Protein AF-A0A968P577-F1 (afdb_monomer_lite)

Secondary structure (DSSP, 8-state):
-PPPB-TT-B-TT-B-TT-B-TT-B-TT-B-TT-B-TT-B-TT-BS--HHHHHTSB--TT-BPPTTPPPPTT--

Radius of gyration: 10.69 Å; chains: 1; bounding box: 33×24×24 Å

pLDDT: mean 96.72, std 6.58, range [52.59, 98.81]

Foldseek 3Di:
DDQAECALPACACNECALPENANYECHNYQQQAYEQELYEPQRYPNDDQVNQQRYEYEPNRHHHPPHDHHPPHD

Sequence (74 aa):
MVRPNLSNANLSNANLSNANLSKANLIEANLLDARLSGTDLSEAINLTQSQVEVAHGDVATRLPQGLTRPAHWE

Structure (mmCIF, N/CA/C/O backbone):
data_AF-A0A968P577-F1
#
_entry.id   AF-A0A968P577-F1
#
loop_
_atom_site.group_PDB
_atom_site.id
_atom_site.type_symbol
_atom_site.label_atom_id
_atom_site.label_alt_id
_atom_site.label_comp_id
_atom_site.label_asym_id
_atom_site.label_entity_id
_atom_site.label_seq_id
_atom_site.pdbx_PDB_ins_code
_atom_site.Cartn_x
_atom_site.Cartn_y
_atom_site.Cartn_z
_atom_site.occupancy
_atom_site.B_iso_or_equiv
_atom_site.auth_seq_id
_atom_site.auth_comp_id
_atom_site.auth_asym_id
_atom_site.auth_atom_id
_atom_site.pdbx_PDB_model_num
ATOM 1 N N . MET A 1 1 ? -22.629 -0.270 -1.256 1.00 52.59 1 MET A N 1
ATOM 2 C CA . MET A 1 1 ? -21.178 -0.389 -1.525 1.00 52.59 1 MET A CA 1
ATOM 3 C C . MET A 1 1 ? -20.475 -0.624 -0.199 1.00 52.59 1 MET A C 1
ATOM 5 O O . MET A 1 1 ? -20.726 0.133 0.729 1.00 52.59 1 MET A O 1
ATOM 9 N N . VAL A 1 2 ? -19.682 -1.689 -0.087 1.00 71.94 2 VAL A N 1
ATOM 10 C CA . VAL A 1 2 ? -18.968 -2.066 1.146 1.00 71.94 2 VAL A CA 1
ATOM 11 C C . VAL A 1 2 ? -17.579 -1.428 1.121 1.00 71.94 2 VAL A C 1
ATOM 13 O O . VAL A 1 2 ? -16.936 -1.432 0.075 1.00 71.94 2 VAL A O 1
ATOM 16 N N . ARG A 1 3 ? -17.128 -0.866 2.246 1.00 79.56 3 ARG A N 1
ATOM 17 C CA . ARG A 1 3 ? -15.734 -0.439 2.428 1.00 79.56 3 ARG A CA 1
ATOM 18 C C . ARG A 1 3 ? -14.969 -1.584 3.092 1.00 79.56 3 ARG A C 1
ATOM 20 O O . ARG A 1 3 ? -15.392 -1.992 4.176 1.00 79.56 3 ARG A O 1
ATOM 27 N N . PRO A 1 4 ? -13.891 -2.115 2.493 1.00 89.56 4 PRO A N 1
ATOM 28 C CA . PRO A 1 4 ? -13.073 -3.119 3.160 1.00 89.56 4 PRO A CA 1
ATOM 29 C C . PRO A 1 4 ? -12.471 -2.529 4.437 1.00 89.56 4 PRO A C 1
ATOM 31 O O . PRO A 1 4 ? -11.759 -1.525 4.390 1.00 89.56 4 PRO A O 1
ATOM 34 N N . ASN A 1 5 ? -12.770 -3.126 5.588 1.00 96.06 5 ASN A N 1
ATOM 35 C CA . ASN A 1 5 ? -12.077 -2.775 6.818 1.00 96.06 5 ASN A CA 1
ATOM 36 C C . ASN A 1 5 ? -10.873 -3.704 6.985 1.00 96.06 5 ASN A C 1
ATOM 38 O O . ASN A 1 5 ? -11.047 -4.878 7.302 1.00 96.06 5 ASN A O 1
ATOM 42 N N . LEU A 1 6 ? -9.675 -3.173 6.749 1.00 97.56 6 LEU A N 1
ATOM 43 C CA . LEU A 1 6 ? -8.395 -3.867 6.899 1.00 97.56 6 LEU A CA 1
ATOM 44 C C . LEU A 1 6 ? -7.585 -3.278 8.064 1.00 97.56 6 LEU A C 1
ATOM 46 O O . LEU A 1 6 ? -6.367 -3.434 8.122 1.00 97.56 6 LEU A O 1
ATOM 50 N N . SER A 1 7 ? -8.257 -2.598 8.998 1.00 97.62 7 SER A N 1
ATOM 51 C CA . SER A 1 7 ? -7.635 -2.077 10.211 1.00 97.62 7 SER A CA 1
ATOM 52 C C . SER A 1 7 ? -6.909 -3.190 10.964 1.00 97.62 7 SER A C 1
ATOM 54 O O . SER A 1 7 ? -7.530 -4.223 11.228 1.00 97.62 7 SER A O 1
ATOM 56 N N . ASN A 1 8 ? -5.648 -2.971 11.344 1.00 98.38 8 ASN A N 1
ATOM 57 C CA . ASN A 1 8 ? -4.797 -3.942 12.047 1.00 98.38 8 ASN A CA 1
ATOM 58 C C . ASN A 1 8 ? -4.539 -5.254 11.285 1.00 98.38 8 ASN A C 1
ATOM 60 O O . ASN A 1 8 ? -4.062 -6.230 11.868 1.00 98.38 8 ASN A O 1
ATOM 64 N N . ALA A 1 9 ? -4.873 -5.326 9.994 1.00 98.44 9 ALA A N 1
ATOM 65 C CA . ALA A 1 9 ? -4.644 -6.535 9.221 1.00 98.44 9 ALA A CA 1
ATOM 66 C C . ALA A 1 9 ? -3.138 -6.776 9.052 1.00 98.44 9 ALA A C 1
ATOM 68 O O . ALA A 1 9 ? -2.388 -5.880 8.659 1.00 98.44 9 ALA A O 1
ATOM 69 N N . ASN A 1 10 ? -2.700 -8.012 9.291 1.00 98.56 10 ASN A N 1
ATOM 70 C CA . ASN A 1 10 ? -1.373 -8.440 8.878 1.00 98.56 10 ASN A CA 1
ATOM 71 C C . ASN A 1 10 ? -1.415 -8.845 7.400 1.00 98.56 10 ASN A C 1
ATOM 73 O O . ASN A 1 10 ? -1.886 -9.932 7.071 1.00 98.56 10 ASN A O 1
ATOM 77 N N . LEU A 1 11 ? -0.953 -7.957 6.524 1.00 98.56 11 LEU A N 1
ATOM 78 C CA . LEU A 1 11 ? -0.880 -8.159 5.075 1.00 98.56 11 LEU A CA 1
ATOM 79 C C . LEU A 1 11 ? 0.571 -8.352 4.616 1.00 98.56 11 LEU A C 1
ATOM 81 O O . LEU A 1 11 ? 0.867 -8.185 3.431 1.00 98.56 11 LEU A O 1
ATOM 85 N N . SER A 1 12 ? 1.485 -8.689 5.532 1.00 98.69 12 SER A N 1
ATOM 86 C CA . SER A 1 12 ? 2.881 -8.875 5.163 1.00 98.69 12 SER A CA 1
ATOM 87 C C . SER A 1 12 ? 3.032 -10.006 4.151 1.00 98.69 12 SER A C 1
ATOM 89 O O . SER A 1 12 ? 2.398 -11.057 4.272 1.00 98.69 12 SER A O 1
ATOM 91 N N . ASN A 1 13 ? 3.858 -9.782 3.128 1.00 98.69 13 ASN A N 1
ATOM 92 C CA . ASN A 1 13 ? 4.061 -10.692 1.995 1.00 98.69 13 ASN A CA 1
ATOM 93 C C . ASN A 1 13 ? 2.784 -11.035 1.196 1.00 98.69 13 ASN A C 1
ATOM 95 O O . ASN A 1 13 ? 2.804 -11.939 0.355 1.00 98.69 13 ASN A O 1
ATOM 99 N N . ALA A 1 14 ? 1.657 -10.355 1.437 1.00 98.69 14 ALA A N 1
ATOM 100 C CA . ALA A 1 14 ? 0.415 -10.646 0.735 1.00 98.69 14 ALA A CA 1
ATOM 101 C C . ALA A 1 14 ? 0.524 -10.263 -0.746 1.00 98.69 14 ALA A C 1
ATOM 103 O O . ALA A 1 14 ? 1.059 -9.212 -1.105 1.00 98.69 14 ALA A O 1
ATOM 104 N N . ASN A 1 15 ? -0.048 -11.095 -1.617 1.00 98.69 15 ASN A N 1
ATOM 105 C CA . ASN A 1 15 ? -0.26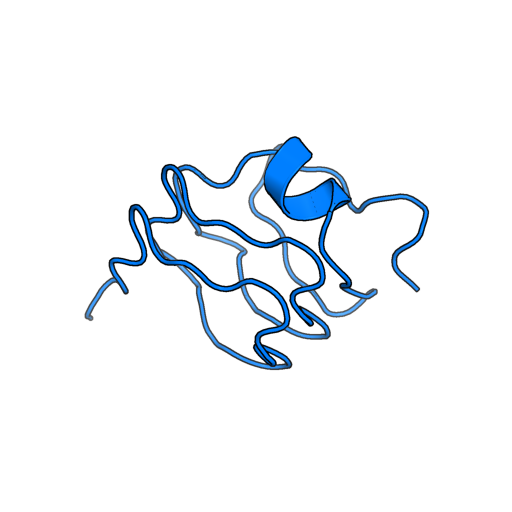1 -10.722 -3.007 1.00 98.69 15 ASN A CA 1
ATOM 106 C C . ASN A 1 15 ? -1.601 -9.991 -3.144 1.00 98.69 15 ASN A C 1
ATOM 108 O O . ASN A 1 15 ? -2.659 -10.616 -3.092 1.00 98.69 15 ASN A O 1
ATOM 112 N N . LEU A 1 16 ? -1.541 -8.674 -3.319 1.00 98.62 16 LEU A N 1
ATOM 113 C CA . LEU A 1 16 ? -2.692 -7.792 -3.508 1.00 98.62 16 LEU A CA 1
ATOM 114 C C . LEU A 1 16 ? -2.702 -7.181 -4.917 1.00 98.62 16 LEU A C 1
ATOM 116 O O . LEU A 1 16 ? -3.444 -6.228 -5.170 1.00 98.62 16 LEU A O 1
ATOM 120 N N . SER A 1 17 ? -1.889 -7.712 -5.836 1.00 98.62 17 SER A N 1
ATOM 121 C CA . SER A 1 17 ? -1.772 -7.180 -7.187 1.00 98.62 17 SER A CA 1
ATOM 122 C C . SER A 1 17 ? -3.132 -7.142 -7.882 1.00 98.62 17 SER A C 1
ATOM 124 O O . SER A 1 17 ? -3.889 -8.114 -7.849 1.00 98.62 17 SER A O 1
ATOM 126 N N . ASN A 1 18 ? -3.436 -6.013 -8.521 1.00 98.56 18 ASN A N 1
ATOM 127 C CA . ASN A 1 18 ? -4.713 -5.721 -9.186 1.00 98.56 18 ASN A CA 1
ATOM 128 C C . ASN A 1 18 ? -5.956 -5.735 -8.272 1.00 98.56 18 ASN A C 1
ATOM 130 O O . ASN A 1 18 ? -7.085 -5.704 -8.768 1.00 98.56 18 ASN A O 1
ATOM 134 N N . ALA A 1 19 ? -5.793 -5.785 -6.946 1.00 98.19 19 ALA A N 1
ATOM 135 C CA . ALA A 1 19 ? -6.925 -5.712 -6.032 1.00 98.19 19 ALA A CA 1
ATOM 136 C C . ALA A 1 19 ? -7.570 -4.318 -6.052 1.00 98.19 19 ALA A C 1
ATOM 138 O O . ALA A 1 19 ? -6.898 -3.290 -6.162 1.00 98.19 19 ALA A O 1
ATOM 139 N N . ASN A 1 20 ? -8.890 -4.282 -5.869 1.00 97.88 20 ASN A N 1
ATOM 140 C CA . ASN A 1 20 ? -9.603 -3.045 -5.587 1.00 97.88 20 ASN A CA 1
ATOM 141 C C . ASN A 1 20 ? -9.669 -2.835 -4.068 1.00 97.88 20 ASN A C 1
ATOM 143 O O . ASN A 1 20 ? -10.505 -3.431 -3.388 1.00 97.88 20 ASN A O 1
ATOM 147 N N . LEU A 1 21 ? -8.785 -1.979 -3.557 1.00 97.69 21 LEU A N 1
ATOM 148 C CA . LEU A 1 21 ? -8.759 -1.521 -2.167 1.00 97.69 21 LEU A CA 1
ATOM 149 C C . LEU A 1 21 ? -9.168 -0.045 -2.055 1.00 97.69 21 LEU A C 1
ATOM 151 O O . LEU A 1 21 ? -8.863 0.629 -1.066 1.00 97.69 21 LEU A O 1
ATOM 155 N N . SER A 1 22 ? -9.900 0.466 -3.050 1.00 97.12 22 SER A N 1
ATOM 156 C CA . SER A 1 22 ? -10.474 1.802 -2.976 1.00 97.12 22 SER A CA 1
AT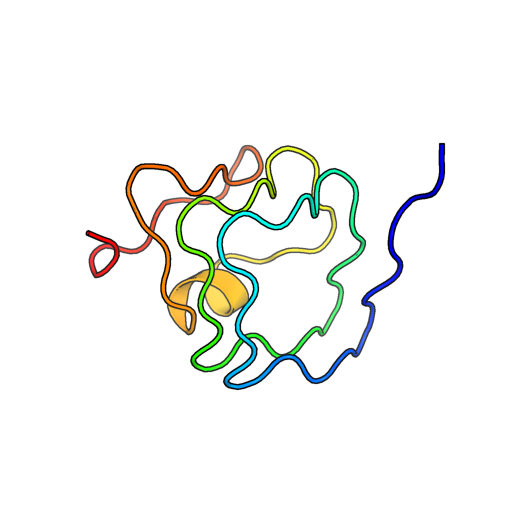OM 157 C C . SER A 1 22 ? -11.378 1.886 -1.740 1.00 97.12 22 SER A C 1
ATOM 159 O O . SER A 1 22 ? -12.133 0.961 -1.425 1.00 97.12 22 SER A O 1
ATOM 161 N N . LYS A 1 23 ? -11.278 2.991 -0.992 1.00 96.94 23 LYS A N 1
ATOM 162 C CA . LYS A 1 23 ? -12.041 3.236 0.248 1.00 96.94 23 LYS A CA 1
ATOM 163 C C . LYS A 1 23 ? -11.730 2.276 1.399 1.00 96.94 23 LYS A C 1
ATOM 165 O O . LYS A 1 23 ? -12.449 2.314 2.402 1.00 96.94 23 LYS A O 1
ATOM 170 N N . ALA A 1 24 ? -10.699 1.435 1.283 1.00 98.06 24 ALA A N 1
ATOM 171 C CA . ALA A 1 24 ? -10.292 0.562 2.372 1.00 98.06 24 ALA A CA 1
ATOM 172 C C . ALA A 1 24 ? -9.774 1.381 3.561 1.00 98.06 24 ALA A C 1
ATOM 174 O O . ALA A 1 24 ? -9.087 2.388 3.384 1.00 98.06 24 ALA A O 1
ATOM 175 N N . ASN A 1 25 ? -10.100 0.939 4.775 1.00 98.19 25 ASN A N 1
ATOM 176 C CA . ASN A 1 25 ? -9.472 1.451 5.989 1.00 98.19 25 ASN A CA 1
ATOM 177 C C . ASN A 1 25 ? -8.214 0.631 6.287 1.00 98.19 25 ASN A C 1
ATOM 179 O O . ASN A 1 25 ? -8.336 -0.559 6.572 1.00 98.19 25 ASN A O 1
ATOM 183 N N . LEU A 1 26 ? -7.039 1.263 6.224 1.00 98.38 26 LEU A N 1
ATOM 184 C CA . LEU A 1 26 ? -5.725 0.625 6.395 1.00 98.38 26 LEU A CA 1
ATOM 185 C C . LEU A 1 26 ? -4.993 1.083 7.665 1.00 98.38 26 LEU A C 1
ATOM 187 O O . LEU A 1 26 ? -3.774 0.939 7.757 1.00 98.38 26 LEU A O 1
ATOM 191 N N . ILE A 1 27 ? -5.724 1.614 8.652 1.00 98.31 27 ILE A N 1
ATOM 192 C CA . ILE A 1 27 ? -5.142 1.987 9.947 1.00 98.31 27 ILE A CA 1
ATOM 193 C C . ILE A 1 27 ? -4.364 0.804 10.537 1.00 98.31 27 ILE A C 1
ATOM 195 O O . ILE A 1 27 ? -4.908 -0.291 10.670 1.00 98.31 27 ILE A O 1
ATOM 199 N N . GLU A 1 28 ? -3.084 1.022 10.837 1.00 98.25 28 GLU A N 1
ATOM 200 C CA . GLU A 1 28 ? -2.189 0.025 11.454 1.00 98.25 28 GLU A CA 1
ATOM 201 C C . GLU A 1 28 ? -2.069 -1.306 10.680 1.00 98.25 28 GLU A C 1
ATOM 203 O O . GLU A 1 28 ? -1.625 -2.315 11.223 1.00 98.25 28 GLU A O 1
ATOM 208 N N . ALA A 1 29 ? -2.433 -1.337 9.394 1.00 98.56 29 ALA A N 1
ATOM 209 C CA . ALA A 1 29 ? -2.216 -2.511 8.558 1.00 98.56 29 ALA A CA 1
ATOM 210 C C . ALA A 1 29 ? -0.714 -2.715 8.300 1.00 98.56 29 ALA A C 1
ATOM 212 O O . ALA A 1 29 ? -0.009 -1.777 7.913 1.00 98.56 29 ALA A O 1
ATOM 213 N N . ASN A 1 30 ? -0.227 -3.944 8.464 1.00 98.75 30 ASN A N 1
ATOM 214 C CA . ASN A 1 30 ? 1.155 -4.296 8.149 1.00 98.75 30 ASN A CA 1
ATOM 215 C C . ASN A 1 30 ? 1.280 -4.638 6.660 1.00 98.75 30 ASN A C 1
ATOM 217 O O . ASN A 1 30 ? 0.795 -5.685 6.242 1.00 98.75 30 ASN A O 1
ATOM 221 N N . LEU A 1 31 ? 1.938 -3.776 5.882 1.00 98.81 31 LEU A N 1
ATOM 222 C CA . LEU A 1 31 ? 2.155 -3.944 4.439 1.00 98.81 31 LEU A CA 1
ATOM 223 C C . LEU A 1 31 ? 3.596 -4.342 4.075 1.00 98.81 31 LEU A C 1
ATOM 225 O O . LEU A 1 31 ? 3.972 -4.258 2.909 1.00 98.81 31 LEU A O 1
ATOM 229 N N . LEU A 1 32 ? 4.394 -4.794 5.050 1.00 98.81 32 LEU A N 1
ATOM 230 C CA . LEU A 1 32 ? 5.772 -5.230 4.818 1.00 98.81 32 LEU A CA 1
ATOM 231 C C . LEU A 1 32 ? 5.843 -6.284 3.702 1.00 98.81 32 LEU A C 1
ATOM 233 O O . LEU A 1 32 ? 5.241 -7.352 3.816 1.00 98.81 32 LEU A O 1
ATOM 237 N N . ASP A 1 33 ? 6.579 -5.981 2.636 1.00 98.62 33 ASP A N 1
ATOM 238 C CA . ASP A 1 33 ? 6.750 -6.823 1.447 1.00 98.62 33 ASP A CA 1
ATOM 239 C C . ASP A 1 33 ? 5.446 -7.203 0.715 1.00 98.62 33 ASP A C 1
ATOM 241 O O . ASP A 1 33 ? 5.415 -8.134 -0.094 1.00 98.62 33 ASP A O 1
ATOM 245 N N . ALA A 1 34 ? 4.345 -6.483 0.949 1.00 98.75 34 ALA A N 1
ATOM 246 C CA . ALA A 1 34 ? 3.105 -6.698 0.210 1.00 98.75 34 ALA A CA 1
ATOM 247 C C . ALA A 1 34 ? 3.268 -6.310 -1.270 1.00 98.75 34 ALA A C 1
ATOM 249 O O . ALA A 1 34 ? 3.851 -5.275 -1.599 1.00 98.75 34 ALA A O 1
ATOM 250 N N . ARG A 1 35 ? 2.701 -7.114 -2.176 1.00 98.81 35 ARG A N 1
ATOM 251 C CA . ARG A 1 35 ? 2.698 -6.841 -3.622 1.00 98.81 35 ARG A CA 1
ATOM 252 C C . ARG A 1 35 ? 1.446 -6.058 -3.996 1.00 98.81 35 ARG A C 1
ATOM 254 O O . ARG A 1 35 ? 0.349 -6.609 -3.981 1.00 98.81 35 ARG A O 1
ATOM 261 N N . LEU A 1 36 ? 1.628 -4.792 -4.350 1.00 98.75 36 LEU A N 1
ATOM 262 C CA . LEU A 1 36 ? 0.598 -3.800 -4.664 1.00 98.75 36 LEU A CA 1
ATOM 263 C C . LEU A 1 36 ? 0.560 -3.396 -6.151 1.00 98.75 36 LEU A C 1
ATOM 265 O O . LEU A 1 36 ? -0.127 -2.437 -6.504 1.00 98.75 36 LEU A O 1
ATOM 269 N N . SER A 1 37 ? 1.295 -4.080 -7.034 1.00 98.69 37 SER A N 1
ATOM 270 C CA . SER A 1 37 ? 1.301 -3.804 -8.482 1.00 98.69 37 SER A CA 1
ATOM 271 C C . SER A 1 37 ? -0.120 -3.737 -9.051 1.00 98.69 37 SER A C 1
ATOM 273 O O . SER A 1 37 ? -0.898 -4.684 -8.893 1.00 98.69 37 SER A O 1
ATOM 275 N N . GLY A 1 38 ? -0.487 -2.609 -9.662 1.00 98.62 38 GLY A N 1
ATOM 276 C CA . GLY A 1 38 ? -1.835 -2.377 -10.196 1.00 98.62 38 GLY A CA 1
ATOM 277 C C . GLY A 1 38 ? -2.972 -2.283 -9.165 1.00 98.62 38 GLY A C 1
ATOM 278 O O . GLY A 1 38 ? -4.137 -2.220 -9.553 1.00 98.62 38 GLY A O 1
ATOM 279 N N . THR A 1 39 ? -2.690 -2.291 -7.859 1.00 98.69 39 THR A N 1
ATOM 280 C CA . THR A 1 39 ? -3.722 -2.149 -6.820 1.00 98.69 39 THR A CA 1
ATOM 281 C C . THR A 1 39 ? -4.324 -0.746 -6.845 1.00 98.69 39 THR A C 1
ATOM 283 O O . THR A 1 39 ? -3.613 0.262 -6.901 1.00 98.69 39 THR A O 1
ATOM 286 N N . ASP A 1 40 ? -5.649 -0.670 -6.743 1.00 98.62 40 ASP A N 1
ATOM 287 C CA . ASP A 1 40 ? -6.345 0.600 -6.577 1.00 98.62 40 ASP A CA 1
ATOM 288 C C . ASP A 1 40 ? -6.473 0.958 -5.093 1.00 98.62 40 ASP A C 1
ATOM 290 O O . ASP A 1 40 ? -7.278 0.365 -4.378 1.00 98.62 40 ASP A O 1
ATOM 294 N N . LEU A 1 41 ? -5.688 1.935 -4.636 1.00 98.50 41 LEU A N 1
ATOM 295 C CA . LEU A 1 41 ? -5.747 2.529 -3.299 1.00 98.50 41 LEU A CA 1
ATOM 296 C C . LEU A 1 41 ? -6.234 3.986 -3.357 1.00 98.50 41 LEU A C 1
ATOM 298 O O . LEU A 1 41 ? -6.131 4.685 -2.356 1.00 98.50 41 LEU A O 1
ATOM 302 N N . SER A 1 42 ? -6.777 4.474 -4.481 1.00 97.94 42 SER A N 1
ATOM 303 C CA . SER A 1 42 ? -6.936 5.921 -4.724 1.00 97.94 42 SER A CA 1
ATOM 304 C C . SER A 1 42 ? -7.809 6.663 -3.709 1.00 97.94 42 SER A C 1
ATOM 306 O O . SER A 1 42 ? -7.707 7.876 -3.566 1.00 97.94 42 SER A O 1
ATOM 308 N N . GLU A 1 43 ? -8.692 5.941 -3.023 1.00 97.50 43 GLU A N 1
ATOM 309 C CA . GLU A 1 43 ? -9.575 6.474 -1.980 1.00 97.50 43 GLU A CA 1
ATOM 310 C C . GLU A 1 43 ? -9.353 5.793 -0.619 1.00 97.50 43 GLU A C 1
ATOM 312 O O . GLU A 1 43 ? -10.206 5.888 0.263 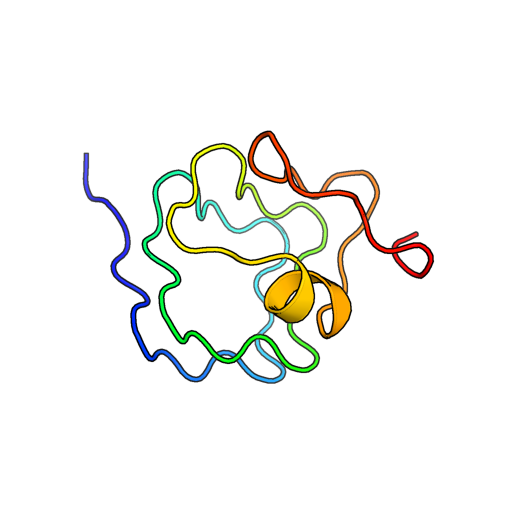1.00 97.50 43 GLU A O 1
ATOM 317 N N . ALA A 1 44 ? -8.264 5.036 -0.449 1.00 97.75 44 ALA A N 1
ATOM 318 C CA . ALA A 1 44 ? -7.958 4.395 0.823 1.00 97.75 44 ALA A CA 1
ATOM 319 C C . ALA A 1 44 ? -7.741 5.448 1.920 1.00 97.75 44 ALA A C 1
ATOM 321 O O . ALA A 1 44 ? -7.170 6.514 1.685 1.00 97.75 44 ALA A O 1
ATOM 322 N N . ILE A 1 45 ? -8.206 5.139 3.129 1.00 97.75 45 ILE A N 1
ATOM 323 C CA . ILE A 1 45 ? -8.085 6.010 4.300 1.00 97.75 45 ILE A CA 1
ATOM 324 C C . ILE A 1 45 ? -7.139 5.384 5.319 1.00 97.75 45 ILE A C 1
ATOM 326 O O . ILE A 1 45 ? -7.045 4.159 5.424 1.00 97.75 45 ILE A O 1
ATOM 330 N N . ASN A 1 46 ? -6.459 6.235 6.089 1.00 98.12 46 ASN A N 1
ATOM 331 C CA . ASN A 1 46 ? -5.458 5.840 7.086 1.00 98.12 46 ASN A CA 1
ATOM 332 C C . ASN A 1 46 ? -4.264 5.051 6.518 1.00 98.12 46 ASN A C 1
ATOM 334 O O . ASN A 1 46 ? -3.532 4.432 7.284 1.00 98.12 46 ASN A O 1
ATOM 338 N N . LEU A 1 47 ? -4.057 5.086 5.197 1.00 98.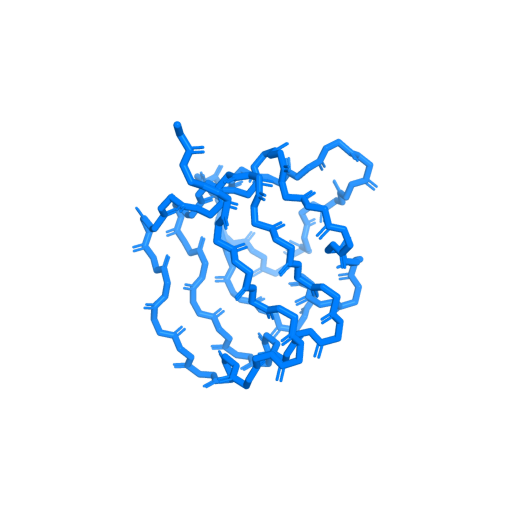44 47 LEU A N 1
ATOM 339 C CA . LEU A 1 47 ? -2.816 4.645 4.573 1.00 98.44 47 LEU A CA 1
ATOM 340 C C . LEU A 1 47 ? -1.766 5.746 4.739 1.00 98.44 47 LEU A C 1
ATOM 342 O O . LEU A 1 47 ? -2.022 6.911 4.437 1.00 98.44 47 LEU A O 1
ATOM 346 N N . THR A 1 48 ? -0.590 5.371 5.217 1.00 98.62 48 THR A N 1
ATOM 347 C CA . THR A 1 48 ? 0.521 6.290 5.484 1.00 98.62 48 THR A CA 1
ATOM 348 C C . THR A 1 48 ? 1.666 6.071 4.502 1.00 98.62 48 THR A C 1
ATOM 350 O O . THR A 1 48 ? 1.797 4.995 3.921 1.00 98.62 48 THR A O 1
ATOM 353 N N . GLN A 1 49 ? 2.540 7.070 4.352 1.00 98.69 49 GLN A N 1
ATOM 354 C CA . GLN A 1 49 ? 3.719 6.953 3.489 1.00 98.69 49 GLN A CA 1
ATOM 355 C C . GLN A 1 49 ? 4.617 5.775 3.904 1.00 98.69 49 GLN A C 1
ATOM 357 O O . GLN A 1 49 ? 5.013 4.987 3.053 1.00 98.69 49 GLN A O 1
ATOM 362 N N . SER A 1 50 ? 4.847 5.587 5.208 1.00 98.50 50 SER A N 1
ATOM 363 C CA . SER A 1 50 ? 5.673 4.489 5.732 1.00 98.50 50 SER A CA 1
ATOM 364 C C . SER A 1 50 ? 5.121 3.101 5.380 1.00 98.50 50 SER A C 1
ATOM 366 O O . SER A 1 50 ? 5.885 2.202 5.041 1.00 98.50 50 SER A O 1
ATOM 368 N N . GLN A 1 51 ? 3.796 2.921 5.390 1.00 98.69 51 GLN A N 1
ATOM 369 C CA . GLN A 1 51 ? 3.177 1.658 4.971 1.00 98.69 51 GLN A CA 1
ATOM 370 C C . GLN A 1 51 ? 3.390 1.363 3.479 1.00 98.69 51 GLN A C 1
ATOM 372 O O . GLN A 1 51 ? 3.486 0.203 3.091 1.00 98.69 51 GLN A O 1
ATOM 377 N N . VAL A 1 52 ? 3.453 2.402 2.644 1.00 98.44 52 VAL A N 1
ATOM 378 C CA . VAL A 1 52 ? 3.687 2.284 1.199 1.00 98.44 52 VAL A CA 1
ATOM 379 C C . VAL A 1 52 ? 5.174 2.053 0.901 1.00 98.44 52 VAL A C 1
ATOM 381 O O . VAL A 1 52 ? 5.503 1.256 0.028 1.00 98.44 52 VAL A O 1
ATOM 384 N N . GLU A 1 53 ? 6.075 2.695 1.650 1.00 98.62 53 GLU A N 1
ATOM 385 C CA . GLU A 1 53 ? 7.533 2.555 1.512 1.00 98.62 53 GLU A CA 1
ATOM 386 C C . GLU A 1 53 ? 8.028 1.118 1.709 1.00 98.62 53 GLU A C 1
ATOM 388 O O . GLU A 1 53 ? 8.973 0.703 1.047 1.00 98.62 53 GLU A O 1
ATOM 393 N N . VAL A 1 54 ? 7.391 0.344 2.587 1.00 98.56 54 VAL A N 1
ATOM 394 C CA . VAL A 1 54 ? 7.776 -1.055 2.852 1.00 98.56 54 VAL A CA 1
ATOM 395 C C . VAL A 1 54 ? 7.094 -2.067 1.928 1.00 98.56 54 VAL A C 1
ATOM 397 O O . VAL A 1 54 ? 7.320 -3.267 2.066 1.00 98.56 54 VAL A O 1
ATOM 400 N N . ALA A 1 55 ? 6.241 -1.599 1.018 1.00 98.56 55 ALA A N 1
ATOM 401 C CA . ALA A 1 55 ? 5.526 -2.424 0.058 1.00 98.56 55 ALA A CA 1
ATOM 402 C C . ALA A 1 55 ? 6.133 -2.292 -1.346 1.00 98.56 55 ALA A C 1
ATOM 404 O O . ALA A 1 55 ? 6.955 -1.411 -1.622 1.00 98.56 55 ALA A O 1
ATOM 405 N N . HIS A 1 56 ? 5.673 -3.151 -2.253 1.00 98.56 56 HIS A N 1
ATOM 406 C CA . HIS A 1 56 ? 6.128 -3.216 -3.641 1.00 98.56 56 HIS A CA 1
ATOM 407 C C . HIS A 1 56 ? 4.969 -2.900 -4.579 1.00 98.56 56 HIS A C 1
ATOM 409 O O . HIS A 1 56 ? 4.088 -3.735 -4.776 1.00 98.56 56 HIS A O 1
ATOM 415 N N . GLY A 1 57 ? 4.945 -1.700 -5.143 1.00 98.25 57 GLY A N 1
ATOM 416 C CA . GLY A 1 57 ? 3.970 -1.283 -6.150 1.00 98.25 57 GLY A CA 1
ATOM 417 C C . GLY A 1 57 ? 4.649 -0.882 -7.452 1.00 98.25 57 GLY A C 1
ATOM 418 O O . GLY A 1 57 ? 5.855 -1.058 -7.610 1.00 98.25 57 GLY A O 1
ATOM 419 N N . ASP A 1 58 ? 3.860 -0.360 -8.384 1.00 98.44 58 ASP A N 1
ATOM 420 C CA . ASP A 1 58 ? 4.335 0.013 -9.713 1.00 98.44 58 ASP A CA 1
ATOM 421 C C . ASP A 1 58 ? 3.657 1.281 -10.259 1.00 98.44 58 ASP A C 1
ATOM 423 O O . ASP A 1 58 ? 2.889 1.978 -9.575 1.00 98.44 58 ASP A O 1
ATOM 427 N N . VAL A 1 59 ? 3.933 1.584 -11.529 1.00 97.56 59 VAL A N 1
ATOM 428 C CA . VAL A 1 59 ? 3.284 2.674 -12.262 1.00 97.56 59 VAL A CA 1
ATOM 429 C C . VAL A 1 59 ? 1.759 2.597 -12.310 1.00 97.56 59 VAL A C 1
ATOM 431 O O . VAL A 1 59 ? 1.113 3.646 -12.412 1.00 97.56 59 VAL A O 1
ATOM 434 N N . ALA A 1 60 ? 1.194 1.394 -12.208 1.00 98.31 60 ALA A N 1
ATOM 435 C CA . ALA A 1 60 ? -0.237 1.138 -12.250 1.00 98.31 60 ALA A CA 1
ATOM 436 C C . ALA A 1 60 ? -0.895 1.194 -10.860 1.00 98.31 60 ALA A C 1
ATOM 438 O O . ALA A 1 60 ? -2.112 1.378 -10.778 1.00 98.31 60 ALA A O 1
ATOM 439 N N . THR A 1 61 ? -0.131 1.090 -9.769 1.00 98.62 61 THR A N 1
ATOM 440 C CA . THR A 1 61 ? -0.651 1.273 -8.410 1.00 98.62 61 THR A CA 1
ATOM 441 C C . THR A 1 61 ? -1.153 2.706 -8.220 1.00 98.62 61 THR A C 1
ATOM 443 O O . THR A 1 61 ? -0.412 3.684 -8.382 1.00 98.62 61 THR A O 1
ATOM 446 N N . ARG A 1 62 ? -2.428 2.846 -7.843 1.00 98.69 62 ARG A N 1
ATOM 447 C CA . ARG A 1 62 ? -3.081 4.149 -7.650 1.00 98.69 62 ARG A CA 1
ATOM 448 C C . ARG A 1 62 ? -3.080 4.512 -6.173 1.00 98.69 62 ARG A C 1
ATOM 450 O O . ARG A 1 62 ? -3.818 3.904 -5.412 1.00 98.69 62 ARG A O 1
ATOM 457 N N . LEU A 1 63 ? -2.291 5.503 -5.766 1.00 98.56 63 LEU A N 1
ATOM 458 C CA . LEU A 1 63 ? -2.229 5.961 -4.372 1.00 98.56 63 LEU A CA 1
ATOM 459 C C . LEU A 1 63 ? -3.290 7.034 -4.050 1.00 98.56 63 LEU A C 1
ATOM 461 O O . LEU A 1 63 ? -3.723 7.750 -4.959 1.00 98.56 63 LEU A O 1
ATOM 465 N N . PRO A 1 64 ? -3.695 7.178 -2.772 1.00 98.25 64 PRO A N 1
ATOM 466 C CA . PRO A 1 64 ? -4.439 8.340 -2.300 1.00 98.25 64 PRO A CA 1
ATOM 467 C C . PRO A 1 64 ? -3.694 9.649 -2.564 1.00 98.25 64 PRO A C 1
ATOM 469 O O . PRO A 1 64 ? -2.461 9.700 -2.567 1.00 98.25 64 PRO A O 1
ATOM 472 N N . GLN A 1 65 ? -4.450 10.739 -2.702 1.00 96.94 65 GLN A N 1
ATOM 473 C CA . GLN A 1 65 ? -3.867 12.076 -2.755 1.00 96.94 65 GLN A CA 1
ATOM 474 C C . GLN A 1 65 ? -3.035 12.351 -1.491 1.00 96.94 65 GLN A C 1
ATOM 476 O O . GLN A 1 65 ? -3.487 12.105 -0.376 1.00 96.94 65 GLN A O 1
ATOM 481 N N . GLY A 1 66 ? -1.833 12.900 -1.674 1.00 97.06 66 GLY A N 1
ATOM 482 C CA . GLY A 1 66 ? -0.922 13.254 -0.582 1.00 97.06 66 GLY A CA 1
ATOM 483 C C . GLY A 1 66 ? 0.124 12.189 -0.251 1.00 97.06 66 GLY A C 1
ATOM 484 O O . GLY A 1 66 ? 1.074 12.510 0.456 1.00 97.06 66 GLY A O 1
ATOM 485 N N . LEU A 1 67 ? 0.004 10.973 -0.794 1.00 98.31 67 LEU A N 1
ATOM 486 C CA . LEU A 1 67 ? 1.091 9.993 -0.773 1.00 98.31 67 LEU A CA 1
ATOM 487 C C . LEU A 1 67 ? 1.918 10.086 -2.051 1.00 98.31 67 LEU A C 1
ATOM 489 O O . LEU A 1 67 ? 1.400 10.352 -3.139 1.00 98.31 67 LEU A O 1
ATOM 493 N N . THR A 1 68 ? 3.214 9.852 -1.912 1.00 98.06 68 THR A N 1
ATOM 494 C CA . THR A 1 68 ? 4.142 9.778 -3.033 1.00 98.06 68 THR A C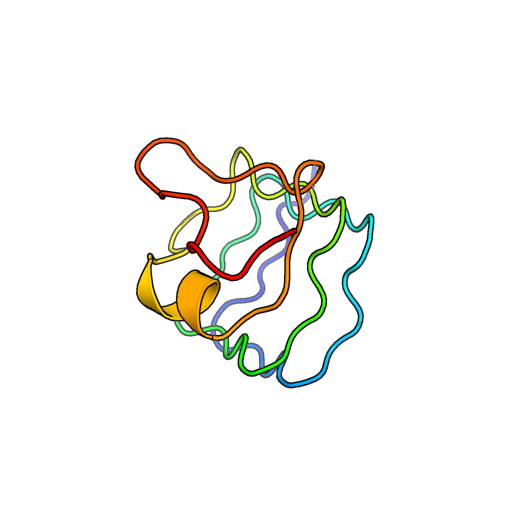A 1
ATOM 495 C C . THR A 1 68 ? 4.446 8.323 -3.348 1.00 98.06 68 THR A C 1
ATOM 497 O O . THR A 1 68 ? 4.524 7.470 -2.461 1.00 98.06 68 THR A O 1
ATOM 500 N N . ARG A 1 69 ? 4.626 8.027 -4.637 1.00 98.31 69 ARG A N 1
ATOM 501 C CA . ARG A 1 69 ? 5.151 6.732 -5.062 1.00 98.31 69 ARG A CA 1
ATOM 502 C C . ARG A 1 69 ? 6.581 6.582 -4.519 1.00 98.31 69 ARG A C 1
ATOM 504 O O . ARG A 1 69 ? 7.395 7.469 -4.789 1.00 98.31 69 ARG A O 1
ATOM 511 N N . PRO A 1 70 ? 6.898 5.505 -3.780 1.00 98.38 70 PRO A N 1
ATOM 512 C CA . PRO A 1 70 ? 8.266 5.219 -3.373 1.00 98.38 70 PRO A CA 1
ATOM 513 C C . PRO A 1 70 ? 9.204 5.095 -4.572 1.00 98.38 70 PRO A C 1
ATOM 515 O O . PRO A 1 70 ? 8.816 4.610 -5.631 1.00 98.38 70 PRO A O 1
ATOM 518 N N . ALA A 1 71 ? 10.455 5.518 -4.401 1.00 97.31 71 ALA A N 1
ATOM 519 C CA . ALA A 1 71 ? 11.426 5.568 -5.494 1.00 97.31 71 ALA A CA 1
ATOM 520 C C . ALA A 1 71 ? 11.788 4.184 -6.065 1.00 97.31 71 ALA A C 1
ATOM 522 O O . ALA A 1 71 ? 12.237 4.100 -7.202 1.00 97.31 71 ALA A O 1
ATOM 523 N N . HIS A 1 72 ? 11.606 3.115 -5.283 1.00 96.69 72 HIS A N 1
ATOM 524 C CA . HIS A 1 72 ? 11.876 1.730 -5.685 1.00 96.69 72 HIS A CA 1
ATOM 525 C C . HIS A 1 72 ? 10.688 1.030 -6.356 1.00 96.69 72 HIS A C 1
ATOM 527 O O . HIS A 1 72 ? 10.779 -0.159 -6.642 1.00 96.69 72 HIS A O 1
ATOM 533 N N . TRP A 1 73 ? 9.567 1.722 -6.569 1.00 97.50 73 TRP A N 1
ATOM 534 C CA . TRP A 1 73 ? 8.446 1.184 -7.342 1.00 97.50 73 TRP A CA 1
ATOM 535 C C . TRP A 1 73 ? 8.708 1.384 -8.838 1.00 97.50 73 TRP A C 1
ATOM 537 O O . TRP A 1 73 ? 8.941 2.520 -9.261 1.00 97.50 73 TRP A O 1
ATOM 547 N N . GLU A 1 74 ? 8.664 0.297 -9.615 1.00 85.94 74 GLU A N 1
ATOM 548 C CA . GLU A 1 74 ? 8.954 0.288 -11.064 1.00 85.94 74 GLU A CA 1
ATOM 549 C C . GLU A 1 74 ? 7.778 0.714 -11.958 1.00 85.94 74 GLU A C 1
ATOM 551 O O . GLU A 1 74 ? 6.599 0.532 -11.580 1.00 85.94 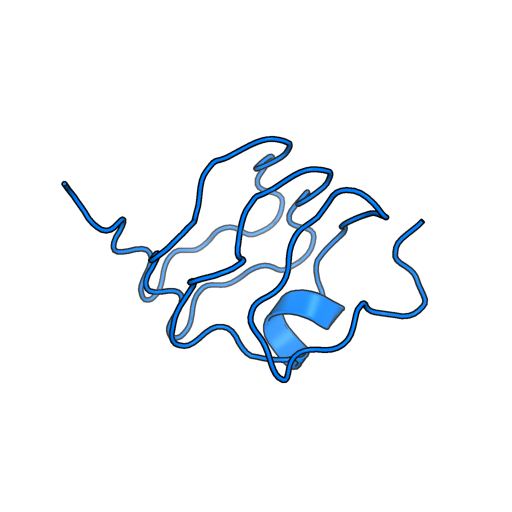74 GLU A O 1
#